Protein AF-A0AAU2X8T0-F1 (afdb_monomer_lite)

Foldseek 3Di:
DDDPDPPQDWDWDWWDWPVWIKIWTWHDDPQWIKIKIAIPDFDWWWKWKQDPVGTDIWTADRRRITIDTGHGFFWIKIWTQDPVRDIIITDIDTD

pLDDT: mean 91.08, std 12.85, range [38.66, 98.62]

Sequence (95 aa):
MSRWAVGDAPHVLTFDAPTLTVVVEVYPLGPRRRILGQLTVPRRVCLEVRHAEGVRTVLTDGLGRFTMTDLPSGLIGFVAYTASGRRDATHWTAI

Secondary structure (DSSP, 8-state):
-----TTSS-EEEEEEETTEEEEEEEEEETTEEEEEEEESS----EEEEEETTEEEEEE--TTSEEEEEEEESSEEEEEEEPTTS-EEEPPPEE-

Structure (mmCIF, N/CA/C/O backbone):
data_AF-A0AAU2X8T0-F1
#
_entry.id   AF-A0AAU2X8T0-F1
#
loop_
_atom_site.group_PDB
_atom_site.id
_atom_site.type_symbol
_atom_site.label_atom_id
_atom_site.label_alt_id
_atom_site.label_comp_id
_atom_site.label_asym_id
_atom_site.label_entity_id
_atom_site.label_seq_id
_atom_site.pdbx_PDB_ins_code
_atom_site.Cartn_x
_atom_site.Cartn_y
_atom_site.Cartn_z
_atom_site.occupancy
_atom_site.B_iso_or_equiv
_atom_site.auth_seq_id
_atom_site.auth_comp_id
_atom_site.auth_asym_id
_atom_site.auth_atom_id
_atom_site.pdbx_PDB_model_num
ATOM 1 N N . MET A 1 1 ? 28.974 8.190 -19.723 1.00 38.66 1 MET A N 1
ATOM 2 C CA . MET A 1 1 ? 28.364 8.860 -18.555 1.00 38.66 1 MET A CA 1
ATOM 3 C C . MET A 1 1 ? 26.900 8.453 -18.515 1.00 38.66 1 MET A C 1
ATOM 5 O O . MET A 1 1 ? 26.123 8.929 -19.333 1.00 38.66 1 MET A O 1
ATOM 9 N N . SER A 1 2 ? 26.554 7.467 -17.688 1.00 43.47 2 SER A N 1
ATOM 10 C CA . SER A 1 2 ? 25.209 6.887 -17.675 1.00 43.47 2 SER A CA 1
ATOM 11 C C . SER A 1 2 ? 24.258 7.790 -16.899 1.00 43.47 2 SER A C 1
ATOM 13 O O . SER A 1 2 ? 24.415 8.011 -15.705 1.00 43.47 2 SER A O 1
ATOM 15 N N . ARG A 1 3 ? 23.294 8.339 -17.631 1.00 50.00 3 ARG A N 1
ATOM 16 C CA . ARG A 1 3 ? 22.140 9.091 -17.144 1.00 50.00 3 ARG A CA 1
ATOM 17 C C . ARG A 1 3 ? 21.267 8.148 -16.315 1.00 50.00 3 ARG A C 1
ATOM 19 O O . ARG A 1 3 ? 20.649 7.257 -16.891 1.00 50.00 3 ARG A O 1
ATOM 26 N N . TRP A 1 4 ? 21.221 8.328 -14.997 1.00 51.00 4 TRP A N 1
ATOM 27 C CA . TRP A 1 4 ? 20.186 7.708 -14.169 1.00 51.00 4 TRP A CA 1
ATOM 28 C C . TRP A 1 4 ? 18.826 8.147 -14.713 1.00 51.00 4 TRP A C 1
ATOM 30 O O . TRP A 1 4 ? 18.525 9.342 -14.766 1.00 51.00 4 TRP A O 1
ATOM 40 N N . ALA A 1 5 ? 18.022 7.198 -15.187 1.00 56.34 5 ALA A N 1
ATOM 41 C CA . ALA A 1 5 ? 16.616 7.470 -15.411 1.00 56.34 5 ALA A CA 1
ATOM 42 C C . ALA A 1 5 ? 16.002 7.734 -14.032 1.00 56.34 5 ALA A C 1
ATOM 44 O O . ALA A 1 5 ? 16.134 6.914 -13.129 1.00 56.34 5 ALA A O 1
ATOM 45 N N . VAL A 1 6 ? 15.340 8.877 -13.865 1.00 57.50 6 VAL A N 1
ATOM 46 C CA . VAL A 1 6 ? 14.723 9.338 -12.605 1.00 57.50 6 VAL A CA 1
ATOM 47 C C . VAL A 1 6 ? 13.722 8.317 -12.008 1.00 57.50 6 VAL A C 1
ATOM 49 O O . VAL A 1 6 ? 13.315 8.459 -10.864 1.00 57.50 6 VAL A O 1
ATOM 52 N N . GLY A 1 7 ? 13.370 7.251 -12.737 1.00 61.41 7 GLY A N 1
ATOM 53 C CA . GLY A 1 7 ? 12.478 6.173 -12.300 1.00 61.41 7 GLY A CA 1
ATOM 54 C C . GLY A 1 7 ? 13.137 4.886 -11.780 1.00 61.41 7 GLY A C 1
ATOM 55 O O . GLY A 1 7 ? 12.417 3.900 -11.664 1.00 61.41 7 GLY A O 1
ATOM 56 N N . ASP A 1 8 ? 14.451 4.850 -11.515 1.00 73.00 8 ASP A N 1
ATOM 57 C CA . ASP A 1 8 ? 15.163 3.613 -11.110 1.00 73.00 8 ASP A CA 1
ATOM 58 C C . ASP A 1 8 ? 15.623 3.588 -9.636 1.00 73.00 8 ASP A C 1
ATOM 60 O O . ASP A 1 8 ? 16.106 2.575 -9.136 1.00 73.00 8 ASP A O 1
ATOM 64 N N . ALA A 1 9 ? 15.444 4.692 -8.904 1.00 86.69 9 ALA A N 1
ATOM 65 C CA . ALA A 1 9 ? 15.725 4.745 -7.471 1.00 86.69 9 ALA A CA 1
ATOM 66 C C . ALA A 1 9 ? 14.484 4.364 -6.643 1.00 86.69 9 ALA A C 1
ATOM 68 O O . ALA A 1 9 ? 13.362 4.736 -7.017 1.00 86.69 9 ALA A O 1
ATOM 69 N N . PRO A 1 10 ? 14.663 3.679 -5.497 1.00 93.12 10 PRO A N 1
ATOM 70 C CA . PRO A 1 10 ? 13.583 3.500 -4.544 1.00 93.12 10 PRO A CA 1
ATOM 71 C C . PRO A 1 10 ? 13.019 4.846 -4.089 1.00 93.12 10 PRO A C 1
ATOM 73 O O . PRO A 1 10 ? 13.769 5.799 -3.864 1.00 93.12 10 PRO A O 1
ATOM 76 N N . HIS A 1 11 ? 11.700 4.929 -3.959 1.00 95.31 11 HIS A N 1
ATOM 77 C CA . HIS A 1 11 ? 11.025 6.138 -3.493 1.00 95.31 11 HIS A CA 1
ATOM 78 C C . HIS A 1 11 ? 9.870 5.799 -2.557 1.00 95.31 11 HIS A C 1
ATOM 80 O O . HIS A 1 11 ? 9.275 4.724 -2.634 1.00 95.31 11 HIS A O 1
ATOM 86 N N . VAL A 1 12 ? 9.564 6.728 -1.653 1.00 97.56 12 VAL A N 1
ATOM 87 C CA . VAL A 1 12 ? 8.506 6.565 -0.655 1.00 97.56 12 VAL A CA 1
ATOM 88 C C . VAL A 1 12 ? 7.265 7.330 -1.088 1.00 97.56 12 VAL A C 1
ATOM 90 O O . VAL A 1 12 ? 7.352 8.485 -1.502 1.00 97.56 12 VAL A O 1
ATOM 93 N N . LEU A 1 13 ? 6.109 6.686 -0.958 1.00 97.94 13 LEU A N 1
ATOM 94 C CA . LEU A 1 13 ? 4.798 7.275 -1.195 1.00 97.94 13 LEU A CA 1
ATOM 95 C C . LEU A 1 13 ? 3.897 7.060 0.015 1.00 97.94 13 LEU A C 1
ATOM 97 O O . LEU A 1 13 ? 3.941 6.014 0.666 1.00 97.94 13 LEU A O 1
ATOM 101 N N . THR A 1 14 ? 3.030 8.036 0.256 1.00 98.06 14 THR A N 1
ATOM 102 C CA . THR A 1 14 ? 1.977 7.958 1.266 1.00 98.06 14 THR A CA 1
ATOM 103 C C . THR A 1 14 ? 0.625 7.942 0.569 1.00 98.06 14 THR A C 1
ATOM 105 O O . THR A 1 14 ? 0.372 8.725 -0.345 1.00 98.06 14 THR A O 1
ATOM 108 N N . PHE A 1 15 ? -0.235 7.028 1.000 1.00 98.06 15 PHE A N 1
ATOM 109 C CA . PHE A 1 15 ? -1.605 6.887 0.543 1.00 98.06 15 PHE A CA 1
ATOM 110 C C . PHE A 1 15 ? -2.533 7.104 1.728 1.00 98.06 15 PHE A C 1
ATOM 112 O O . PHE A 1 15 ? -2.434 6.387 2.725 1.00 98.06 15 PHE A O 1
ATOM 119 N N . ASP A 1 16 ? -3.466 8.036 1.590 1.00 95.88 16 ASP A N 1
ATOM 120 C CA . ASP A 1 16 ? -4.410 8.381 2.646 1.00 95.88 16 ASP A CA 1
ATOM 121 C C . ASP A 1 16 ? -5.843 7.995 2.272 1.00 95.88 16 ASP A C 1
ATOM 123 O O . ASP A 1 16 ? -6.272 8.099 1.119 1.00 95.88 16 ASP A O 1
ATOM 127 N N . ALA A 1 17 ? -6.574 7.545 3.285 1.00 92.56 17 ALA A N 1
ATOM 128 C CA . ALA A 1 17 ? -8.008 7.317 3.307 1.00 92.56 17 ALA A CA 1
ATOM 129 C C . ALA A 1 17 ? -8.547 7.736 4.693 1.00 92.56 17 ALA A C 1
ATOM 131 O O . ALA A 1 17 ? -7.775 7.804 5.654 1.00 92.56 17 ALA A O 1
ATOM 132 N N . PRO A 1 18 ? -9.855 8.008 4.843 1.00 90.06 18 PRO A N 1
ATOM 133 C CA . PRO A 1 18 ? -10.441 8.485 6.099 1.00 90.06 18 PRO A CA 1
ATOM 134 C C . PRO A 1 18 ? -10.044 7.740 7.385 1.00 90.06 18 PRO A C 1
ATOM 136 O O . PRO A 1 18 ? -10.014 8.350 8.451 1.00 90.06 18 PRO A O 1
ATOM 139 N N . THR A 1 19 ? -9.780 6.431 7.330 1.00 86.62 19 THR A N 1
ATOM 140 C CA . THR A 1 19 ? -9.440 5.606 8.506 1.00 86.62 19 THR A CA 1
ATOM 141 C C . THR A 1 19 ? -8.167 4.773 8.342 1.00 86.62 19 THR A C 1
ATOM 143 O O . THR A 1 19 ? -7.904 3.854 9.137 1.00 86.62 19 THR A O 1
ATOM 146 N N . LEU A 1 20 ? -7.368 5.077 7.318 1.00 90.00 20 LEU A N 1
ATOM 147 C CA . LEU A 1 20 ? -6.149 4.356 6.989 1.00 90.00 20 LEU A CA 1
ATOM 148 C C . LEU A 1 20 ? -5.140 5.255 6.272 1.00 90.00 20 LEU A C 1
ATOM 150 O O . LEU A 1 20 ? -5.454 5.828 5.237 1.00 90.00 20 LEU A O 1
ATOM 154 N N . THR A 1 21 ? -3.897 5.237 6.745 1.00 96.50 21 THR A N 1
ATOM 155 C CA . THR A 1 21 ? -2.742 5.710 5.974 1.00 96.50 21 THR A CA 1
ATOM 156 C C . THR A 1 21 ? -1.807 4.535 5.708 1.00 96.50 21 THR A C 1
ATOM 158 O O . THR A 1 21 ? -1.494 3.760 6.620 1.00 96.50 21 THR A O 1
ATOM 161 N N . VAL A 1 22 ? -1.368 4.403 4.458 1.00 97.88 22 VAL A N 1
ATOM 162 C CA . VAL A 1 22 ? -0.405 3.399 3.996 1.00 97.88 22 VAL A CA 1
ATOM 163 C C . VAL A 1 22 ? 0.838 4.121 3.496 1.00 97.88 22 VAL A C 1
ATOM 165 O O . VAL A 1 22 ? 0.755 4.935 2.582 1.00 97.88 22 VAL A O 1
ATOM 168 N N . VAL A 1 23 ? 1.994 3.806 4.067 1.00 98.44 23 VAL A N 1
ATOM 169 C CA . VAL A 1 23 ? 3.293 4.254 3.557 1.00 98.44 23 VAL A CA 1
ATOM 170 C C . VAL A 1 23 ? 3.916 3.093 2.804 1.00 98.44 23 VAL A C 1
ATOM 172 O O . VAL A 1 23 ? 3.946 1.975 3.318 1.00 98.44 23 VAL A O 1
ATOM 175 N N . VAL A 1 24 ? 4.401 3.337 1.591 1.00 98.44 24 VAL A N 1
ATOM 176 C CA . VAL A 1 24 ? 5.082 2.319 0.791 1.00 98.44 24 VAL A CA 1
ATOM 177 C C . VAL A 1 24 ? 6.421 2.830 0.303 1.00 98.44 24 VAL A C 1
ATOM 179 O O . VAL A 1 24 ? 6.538 3.961 -0.155 1.00 98.44 24 VAL A O 1
ATOM 182 N N . GLU A 1 25 ? 7.421 1.967 0.367 1.00 98.44 25 GLU A N 1
ATOM 183 C CA . GLU A 1 25 ? 8.659 2.123 -0.375 1.00 98.44 25 GLU A CA 1
ATOM 184 C C . GLU A 1 25 ? 8.556 1.298 -1.657 1.00 98.44 25 GLU A C 1
ATOM 186 O O . GLU A 1 25 ? 8.310 0.086 -1.624 1.00 98.44 25 GLU A O 1
ATOM 191 N N . VAL A 1 26 ? 8.701 1.971 -2.792 1.00 97.88 26 VAL A N 1
ATOM 192 C CA . VAL A 1 26 ? 8.569 1.403 -4.130 1.00 97.88 26 VAL A CA 1
ATOM 193 C C . VAL A 1 26 ? 9.953 1.162 -4.703 1.00 97.88 26 VAL A C 1
ATOM 195 O O . VAL A 1 26 ? 10.742 2.089 -4.830 1.00 97.88 26 VAL A O 1
ATOM 198 N N . TYR A 1 27 ? 10.217 -0.075 -5.104 1.00 96.88 27 TYR A N 1
ATOM 199 C CA . TYR A 1 27 ? 11.452 -0.508 -5.742 1.00 96.88 27 TYR A CA 1
ATOM 200 C C . TYR A 1 27 ? 11.186 -0.797 -7.227 1.00 96.88 27 TYR A C 1
ATOM 202 O O . TYR A 1 27 ? 10.409 -1.716 -7.540 1.00 96.88 27 TYR A O 1
ATOM 210 N N . PRO A 1 28 ? 11.811 -0.044 -8.148 1.00 94.38 28 PRO A N 1
ATOM 211 C CA . PRO A 1 28 ? 11.753 -0.316 -9.580 1.00 94.38 28 PRO A CA 1
ATOM 212 C C . PRO A 1 28 ? 12.367 -1.677 -9.934 1.00 94.38 28 PRO A C 1
ATOM 214 O O . PRO A 1 28 ? 13.428 -2.042 -9.437 1.00 94.38 28 PRO A O 1
ATOM 217 N N . LEU A 1 29 ? 11.682 -2.444 -10.788 1.00 90.88 29 LEU A N 1
ATOM 218 C CA . LEU A 1 29 ? 12.124 -3.736 -11.328 1.00 90.88 29 LEU A CA 1
ATOM 219 C C . LEU A 1 29 ? 11.711 -3.827 -12.811 1.00 90.88 29 LEU A C 1
ATOM 221 O O . LEU A 1 29 ? 10.818 -4.590 -13.186 1.00 90.88 29 LEU A O 1
ATOM 225 N N . GLY A 1 30 ? 12.303 -2.984 -13.664 1.00 89.50 30 GLY A N 1
ATOM 226 C CA . GLY A 1 30 ? 11.907 -2.867 -15.074 1.00 89.50 30 GLY A CA 1
ATOM 227 C C . GL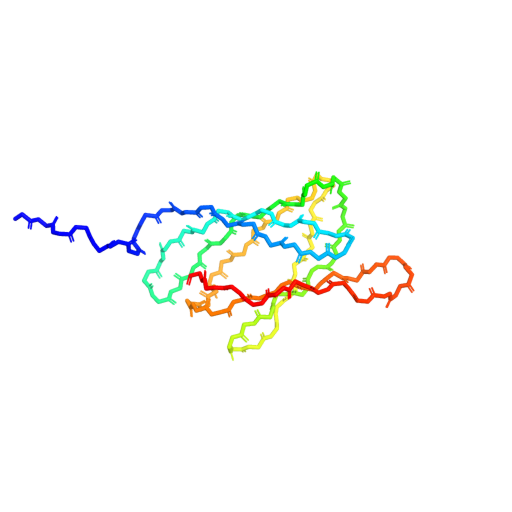Y A 1 30 ? 10.444 -2.401 -15.221 1.00 89.50 30 GLY A C 1
ATOM 228 O O . GLY A 1 30 ? 10.100 -1.345 -14.684 1.00 89.50 30 GLY A O 1
ATOM 229 N N . PRO A 1 31 ? 9.555 -3.149 -15.910 1.00 91.19 31 PRO A N 1
ATOM 230 C CA . PRO A 1 31 ? 8.127 -2.813 -16.007 1.00 91.19 31 PRO A CA 1
ATOM 231 C C . PRO A 1 31 ? 7.332 -3.175 -14.741 1.00 91.19 31 PRO A C 1
ATOM 233 O O . PRO A 1 31 ? 6.138 -2.887 -14.645 1.00 91.19 31 PRO A O 1
ATOM 236 N N . ARG A 1 32 ? 7.978 -3.837 -13.776 1.00 95.25 32 ARG A N 1
ATOM 237 C CA . ARG A 1 32 ? 7.369 -4.279 -12.527 1.00 95.25 32 ARG A CA 1
ATOM 238 C C . ARG A 1 32 ? 7.870 -3.454 -11.349 1.00 95.25 32 ARG A C 1
ATOM 240 O O . ARG A 1 32 ? 8.856 -2.717 -11.439 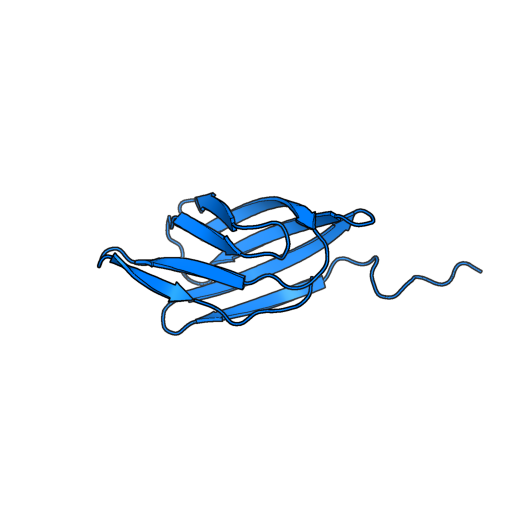1.00 95.25 32 ARG A O 1
ATOM 247 N N . ARG A 1 33 ? 7.167 -3.572 -10.231 1.00 96.38 33 ARG A N 1
ATOM 248 C CA . ARG A 1 33 ? 7.485 -2.943 -8.953 1.00 96.38 33 ARG A CA 1
ATOM 249 C C . ARG A 1 33 ? 7.440 -3.980 -7.847 1.00 96.38 33 ARG A C 1
ATOM 251 O O . ARG A 1 33 ? 6.582 -4.868 -7.830 1.00 96.38 33 ARG A O 1
ATOM 258 N N . ARG A 1 34 ? 8.355 -3.835 -6.896 1.00 97.50 34 ARG A N 1
ATOM 259 C CA . ARG A 1 34 ? 8.213 -4.402 -5.556 1.00 97.50 34 ARG A CA 1
ATOM 260 C C . ARG A 1 34 ? 7.854 -3.262 -4.619 1.00 97.50 34 ARG A C 1
ATOM 262 O O . ARG A 1 34 ? 8.481 -2.213 -4.682 1.00 97.50 34 ARG A O 1
ATOM 269 N N . ILE A 1 35 ? 6.880 -3.474 -3.745 1.00 97.81 35 ILE A N 1
ATOM 270 C CA . ILE A 1 35 ? 6.552 -2.519 -2.689 1.00 97.81 35 ILE A CA 1
ATOM 271 C C . ILE A 1 35 ? 6.741 -3.164 -1.321 1.00 97.81 35 ILE A C 1
ATOM 273 O O . ILE A 1 35 ? 6.336 -4.310 -1.094 1.00 97.81 35 ILE A O 1
ATOM 277 N N . LEU A 1 36 ? 7.365 -2.417 -0.418 1.00 98.50 36 LEU A N 1
ATOM 278 C CA . LEU A 1 36 ? 7.371 -2.687 1.014 1.00 98.50 36 LEU A CA 1
ATOM 279 C C . LEU A 1 36 ? 6.421 -1.687 1.653 1.00 98.50 36 LEU A C 1
ATOM 281 O O . LEU A 1 36 ? 6.630 -0.486 1.529 1.00 98.50 36 LEU A O 1
ATOM 285 N N . GLY A 1 37 ? 5.354 -2.171 2.277 1.00 98.31 37 GLY A N 1
ATOM 286 C CA . GLY A 1 37 ? 4.297 -1.315 2.794 1.00 98.31 37 GLY A CA 1
ATOM 287 C C . GLY A 1 37 ? 4.132 -1.423 4.299 1.00 98.31 37 GLY A C 1
ATOM 288 O O . GLY A 1 37 ? 4.383 -2.475 4.890 1.00 98.31 37 GLY A O 1
ATOM 289 N N . GLN A 1 38 ? 3.675 -0.338 4.914 1.00 98.44 38 GLN A N 1
ATOM 290 C CA . GLN A 1 38 ? 3.329 -0.287 6.325 1.00 98.44 38 GLN A CA 1
ATOM 291 C C . GLN A 1 38 ? 2.109 0.613 6.552 1.00 98.44 38 GLN A C 1
ATOM 293 O O . GLN A 1 38 ? 2.028 1.722 6.026 1.00 98.44 38 GLN A O 1
ATOM 298 N N . LEU A 1 39 ? 1.168 0.151 7.372 1.00 97.19 39 LEU A N 1
ATOM 299 C CA . LEU A 1 39 ? 0.119 1.001 7.929 1.00 97.19 39 LEU A CA 1
ATOM 300 C C . LEU A 1 39 ? 0.699 1.900 9.028 1.00 97.19 39 LEU A C 1
ATOM 302 O O . LEU A 1 39 ? 1.510 1.453 9.837 1.00 97.19 39 LEU A O 1
ATOM 306 N N . THR A 1 40 ? 0.240 3.144 9.130 1.00 96.19 40 THR A N 1
ATOM 307 C CA . THR A 1 40 ? 0.659 4.026 10.240 1.00 96.19 40 THR A CA 1
ATOM 308 C C . THR A 1 40 ? 0.135 3.557 11.599 1.00 96.19 40 THR A C 1
ATOM 310 O O . THR A 1 40 ? 0.759 3.812 12.625 1.00 96.19 40 THR A O 1
ATOM 313 N N . VAL A 1 41 ? -0.986 2.828 11.608 1.00 93.88 41 VAL A N 1
ATOM 314 C CA . VAL A 1 41 ? -1.562 2.194 12.799 1.00 93.88 41 VAL A CA 1
ATOM 315 C C . VAL A 1 41 ? -1.258 0.689 12.770 1.00 93.88 41 VAL A C 1
ATOM 317 O O . VAL A 1 41 ? -1.700 0.018 11.833 1.00 93.88 41 VAL A O 1
ATOM 320 N N . PRO A 1 42 ? -0.569 0.128 13.783 1.00 95.00 42 PRO A N 1
ATOM 321 C CA . PRO A 1 42 ? -0.308 -1.309 13.876 1.00 95.00 42 PRO A CA 1
ATOM 322 C C . PRO A 1 42 ? -1.602 -2.128 13.947 1.00 95.00 42 PRO A C 1
ATOM 324 O O . PRO A 1 42 ? -2.370 -2.006 14.901 1.00 95.00 42 PRO A O 1
ATOM 327 N N . ARG A 1 43 ? -1.865 -2.951 12.926 1.00 93.44 43 ARG A N 1
ATOM 328 C CA . ARG A 1 43 ? -2.978 -3.915 12.898 1.00 93.44 43 ARG A CA 1
ATOM 329 C C . ARG A 1 43 ? -2.857 -4.879 11.720 1.00 93.44 43 ARG A C 1
ATOM 331 O O . ARG A 1 43 ? -2.345 -4.508 10.665 1.00 93.44 43 ARG A O 1
ATOM 338 N N . ARG A 1 44 ? -3.438 -6.075 11.872 1.00 94.44 44 ARG A N 1
ATOM 339 C CA . ARG A 1 44 ? -3.714 -6.989 10.752 1.00 94.44 44 ARG A CA 1
ATOM 340 C C . ARG A 1 44 ? -4.957 -6.523 9.999 1.00 94.44 44 ARG A C 1
ATOM 342 O O . ARG A 1 44 ? -6.020 -6.393 10.601 1.00 94.44 44 ARG A O 1
ATOM 349 N N . VAL A 1 45 ? -4.827 -6.293 8.700 1.00 92.38 45 VAL A N 1
ATOM 350 C CA . VAL A 1 45 ? -5.901 -5.878 7.791 1.00 92.38 45 VAL A CA 1
ATOM 351 C C . VAL A 1 45 ? -5.702 -6.561 6.446 1.00 92.38 45 VAL A C 1
ATOM 353 O O . VAL A 1 45 ? -4.585 -6.666 5.943 1.00 92.38 45 VAL A O 1
ATOM 356 N N . CYS A 1 46 ? -6.807 -7.018 5.864 1.00 93.88 46 CYS A N 1
ATOM 357 C CA . CYS A 1 46 ? -6.855 -7.454 4.478 1.00 93.88 46 CYS A CA 1
ATOM 358 C C . CYS A 1 46 ? -6.941 -6.215 3.573 1.00 93.88 46 CYS A C 1
ATOM 360 O O . CYS A 1 46 ? -7.919 -5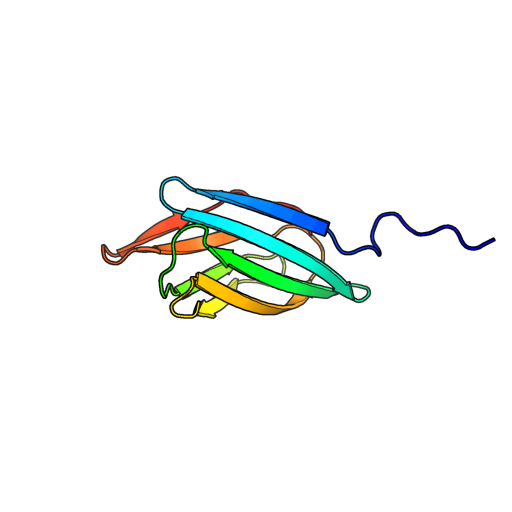.465 3.648 1.00 93.88 46 CYS A O 1
ATOM 362 N N . LEU A 1 47 ? -5.907 -5.989 2.763 1.00 95.75 47 LEU A N 1
ATOM 363 C CA . LEU A 1 47 ? -5.847 -4.912 1.780 1.00 95.75 47 LEU A CA 1
ATOM 364 C C . LEU A 1 47 ? -6.099 -5.471 0.384 1.00 95.75 47 LEU A C 1
ATOM 366 O O . LEU A 1 47 ? -5.419 -6.401 -0.046 1.00 95.75 47 LEU A O 1
ATOM 370 N N . GLU A 1 48 ? -7.019 -4.858 -0.347 1.00 97.38 48 GLU A N 1
ATOM 371 C CA . GLU A 1 48 ? -7.047 -4.932 -1.803 1.00 97.38 48 GLU A CA 1
ATOM 372 C C . GLU A 1 48 ? -6.131 -3.855 -2.376 1.00 97.38 48 GLU A C 1
ATOM 374 O O . GLU A 1 48 ? -6.235 -2.678 -2.037 1.00 97.38 48 GLU A O 1
ATOM 379 N N . VAL A 1 49 ? -5.253 -4.259 -3.280 1.00 97.62 49 VAL A N 1
ATOM 380 C CA . VAL A 1 49 ? -4.402 -3.386 -4.076 1.00 97.62 49 VAL A CA 1
ATOM 381 C C . VAL A 1 49 ? -4.934 -3.423 -5.492 1.00 97.62 49 VAL A C 1
ATOM 383 O O . VAL A 1 49 ? -4.852 -4.438 -6.184 1.00 97.62 49 VAL A O 1
ATOM 386 N N . ARG A 1 50 ? -5.540 -2.311 -5.891 1.00 98.06 50 ARG A N 1
ATOM 387 C CA . ARG A 1 50 ? -6.117 -2.102 -7.214 1.00 98.06 50 ARG A CA 1
ATOM 388 C C . ARG A 1 50 ? -5.028 -1.566 -8.133 1.00 98.06 50 ARG A C 1
ATOM 390 O O . ARG A 1 50 ? -4.278 -0.682 -7.727 1.00 98.06 50 ARG A O 1
ATOM 397 N N . HIS A 1 51 ? -4.957 -2.083 -9.351 1.00 97.50 51 HIS A N 1
ATOM 398 C CA . HIS A 1 51 ? -4.018 -1.682 -10.398 1.00 97.50 51 HIS A CA 1
ATOM 399 C C . HIS 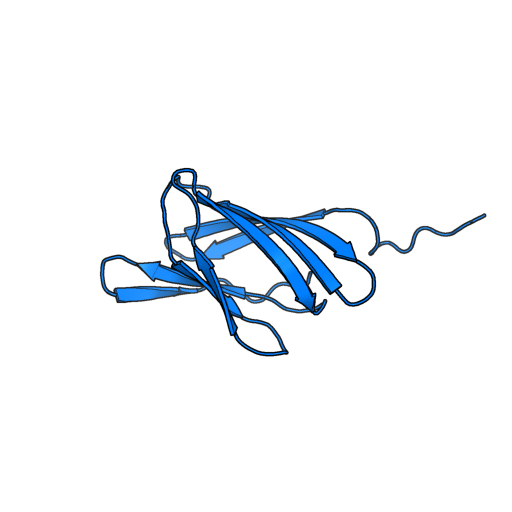A 1 51 ? -4.622 -1.951 -11.786 1.00 97.50 51 HIS A C 1
ATOM 401 O O . HIS A 1 51 ? -5.692 -2.545 -11.901 1.00 97.50 51 HIS A O 1
ATOM 407 N N . ALA A 1 52 ? -3.945 -1.524 -12.857 1.00 95.75 52 ALA A N 1
ATOM 408 C CA . ALA A 1 52 ? -4.461 -1.659 -14.226 1.00 95.75 52 ALA A CA 1
ATOM 409 C C . ALA A 1 52 ? -4.750 -3.118 -14.636 1.00 95.75 52 ALA A C 1
ATOM 411 O O . ALA A 1 52 ? -5.723 -3.387 -15.330 1.00 95.75 52 ALA A O 1
ATOM 412 N N . GLU A 1 53 ? -3.928 -4.064 -14.172 1.00 96.81 53 GLU A N 1
ATOM 413 C CA . GLU A 1 53 ? -4.123 -5.503 -14.426 1.00 96.81 53 GLU A CA 1
ATOM 414 C C . GLU A 1 53 ? -5.162 -6.179 -13.495 1.00 96.81 53 GLU A C 1
ATOM 416 O O . GLU A 1 53 ? -5.366 -7.384 -13.602 1.00 96.81 53 GLU A O 1
ATOM 421 N N . GLY A 1 54 ? -5.810 -5.452 -12.572 1.00 97.38 54 GLY A N 1
ATOM 422 C CA . GLY A 1 54 ? -6.858 -5.997 -11.698 1.00 97.38 54 GLY A CA 1
ATOM 423 C C . GLY A 1 54 ? -6.689 -5.677 -10.210 1.00 97.38 54 GLY A C 1
ATOM 424 O O . GLY A 1 54 ? -6.232 -4.601 -9.826 1.00 97.38 54 GLY A O 1
ATOM 425 N N . VAL A 1 55 ? -7.119 -6.611 -9.357 1.00 97.44 55 VAL A N 1
ATOM 426 C CA . VAL A 1 55 ? -7.066 -6.482 -7.894 1.00 97.44 55 VAL A CA 1
ATOM 427 C C . VAL A 1 55 ? -6.281 -7.645 -7.309 1.00 97.44 55 VAL A C 1
ATOM 429 O O . VAL A 1 55 ? -6.536 -8.804 -7.635 1.00 97.44 55 VAL A O 1
ATOM 432 N N . ARG A 1 56 ? -5.350 -7.337 -6.409 1.00 97.00 56 ARG A N 1
ATOM 433 C CA . ARG A 1 56 ? -4.621 -8.324 -5.609 1.00 97.00 56 ARG A CA 1
ATOM 434 C C . ARG A 1 56 ? -4.865 -8.089 -4.133 1.00 97.00 56 ARG A C 1
ATOM 436 O O . ARG A 1 56 ? -5.007 -6.952 -3.704 1.00 97.00 56 ARG A O 1
ATOM 443 N N . THR A 1 57 ? -4.859 -9.155 -3.349 1.00 96.19 57 THR A N 1
ATOM 444 C CA . THR A 1 57 ? -5.056 -9.069 -1.902 1.00 96.19 57 THR A CA 1
ATOM 445 C C . THR A 1 57 ? -3.751 -9.325 -1.161 1.00 96.19 57 THR A C 1
ATOM 447 O O . THR A 1 57 ? -2.988 -10.217 -1.530 1.00 96.19 57 THR A O 1
ATOM 450 N N . VAL A 1 58 ? -3.504 -8.565 -0.096 1.00 96.56 58 VAL A N 1
ATOM 451 C CA . VAL A 1 58 ? -2.398 -8.796 0.835 1.00 96.56 58 VAL A CA 1
ATOM 452 C C . VAL A 1 58 ? -2.878 -8.618 2.274 1.00 96.56 58 VAL A C 1
ATOM 454 O O . VAL A 1 58 ? -3.643 -7.707 2.580 1.00 96.56 58 VAL A O 1
ATOM 457 N N . LEU A 1 59 ? -2.446 -9.511 3.163 1.00 96.12 59 LEU A N 1
ATOM 458 C CA . LEU A 1 59 ? -2.712 -9.407 4.594 1.00 96.12 59 LEU A CA 1
ATOM 459 C C . LEU A 1 59 ? -1.521 -8.729 5.268 1.00 96.12 59 LEU A C 1
ATOM 461 O O . LEU A 1 59 ? -0.387 -9.185 5.114 1.00 96.12 59 LEU A O 1
ATOM 465 N N . THR A 1 60 ? -1.776 -7.671 6.032 1.00 97.00 60 THR A N 1
ATOM 466 C CA . THR A 1 60 ? -0.734 -7.066 6.864 1.00 97.00 60 THR A CA 1
ATOM 467 C C . THR A 1 60 ? -0.439 -7.926 8.093 1.00 97.00 60 THR A C 1
ATOM 469 O O . THR A 1 60 ? -1.314 -8.627 8.614 1.00 97.00 60 THR A O 1
ATOM 472 N N . ASP A 1 61 ? 0.797 -7.872 8.585 1.00 97.56 61 ASP A N 1
ATOM 473 C CA . ASP A 1 61 ? 1.159 -8.470 9.868 1.00 97.56 61 ASP A CA 1
ATOM 474 C C . ASP A 1 61 ? 0.596 -7.665 11.063 1.00 97.56 61 ASP A C 1
ATOM 476 O O . ASP A 1 61 ? -0.134 -6.685 10.904 1.00 97.56 61 ASP A O 1
ATOM 480 N N . GLY A 1 62 ? 0.903 -8.091 12.294 1.00 96.31 62 GLY A N 1
ATOM 481 C CA . GLY A 1 62 ? 0.437 -7.402 13.508 1.00 96.31 62 GLY A CA 1
ATOM 482 C C . GLY A 1 62 ? 0.961 -5.970 13.662 1.00 96.31 62 GLY A C 1
ATOM 483 O O . GLY A 1 62 ? 0.350 -5.177 14.372 1.00 96.31 62 GLY A O 1
ATOM 484 N N . LEU A 1 63 ? 2.051 -5.631 12.973 1.00 97.69 63 LEU A N 1
ATOM 485 C CA . LEU A 1 63 ? 2.645 -4.297 12.943 1.00 97.69 63 LEU A CA 1
ATOM 486 C C . LEU A 1 63 ? 2.152 -3.471 11.746 1.00 97.69 63 LEU A C 1
ATOM 488 O O . LEU A 1 63 ? 2.620 -2.355 11.543 1.00 97.69 63 LEU A O 1
ATOM 492 N N . GLY A 1 64 ? 1.206 -3.993 10.959 1.00 97.25 64 GLY A N 1
ATOM 493 C CA 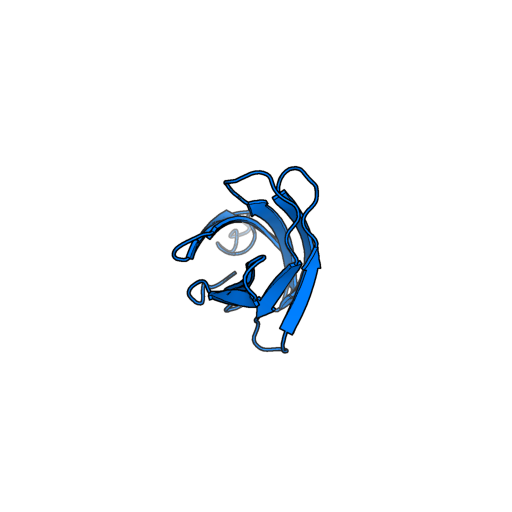. GLY A 1 64 ? 0.691 -3.322 9.771 1.00 97.25 64 GLY A CA 1
ATOM 494 C C . GLY A 1 64 ? 1.613 -3.415 8.555 1.00 97.25 64 GLY A C 1
ATOM 495 O O . GLY A 1 64 ? 1.392 -2.690 7.590 1.00 97.25 64 GLY A O 1
ATOM 496 N N . ARG A 1 65 ? 2.637 -4.273 8.564 1.00 98.62 65 ARG A N 1
ATOM 497 C CA . ARG A 1 65 ? 3.595 -4.401 7.458 1.00 98.62 65 ARG A CA 1
ATOM 498 C C . ARG A 1 65 ? 3.122 -5.404 6.421 1.00 98.62 65 ARG A C 1
ATOM 500 O O . ARG A 1 65 ? 2.457 -6.385 6.750 1.00 98.62 65 ARG A O 1
ATOM 507 N N . PHE A 1 66 ? 3.504 -5.182 5.171 1.00 98.38 66 PHE A N 1
ATOM 508 C CA . PHE A 1 66 ? 3.260 -6.106 4.073 1.00 98.38 66 PHE A CA 1
ATOM 509 C C . PHE A 1 66 ? 4.311 -5.960 2.971 1.00 98.38 66 PHE A C 1
ATOM 511 O O . PHE A 1 66 ? 5.094 -5.012 2.925 1.00 98.38 66 PHE A O 1
ATOM 518 N N . THR A 1 67 ? 4.344 -6.924 2.058 1.00 98.38 67 THR A N 1
ATOM 519 C CA . THR A 1 67 ? 5.195 -6.885 0.869 1.00 98.38 67 THR A CA 1
ATOM 520 C C . THR A 1 67 ? 4.397 -7.373 -0.323 1.00 98.38 67 THR A C 1
ATOM 522 O O . THR A 1 67 ? 3.662 -8.353 -0.219 1.00 98.38 67 THR A O 1
ATOM 525 N N . MET A 1 68 ? 4.567 -6.709 -1.462 1.00 97.69 68 MET A N 1
ATOM 526 C CA . MET A 1 68 ? 4.080 -7.206 -2.742 1.00 97.69 68 MET A CA 1
ATOM 527 C C . MET A 1 68 ? 5.183 -7.129 -3.784 1.00 97.69 68 MET A C 1
ATOM 529 O O . MET A 1 68 ? 5.959 -6.177 -3.835 1.00 97.69 68 MET A O 1
ATOM 533 N N . THR A 1 69 ? 5.238 -8.150 -4.621 1.00 96.75 69 THR A N 1
ATOM 534 C CA . THR A 1 69 ? 6.160 -8.267 -5.747 1.00 96.75 69 THR A CA 1
ATOM 535 C C . THR A 1 69 ? 5.360 -8.380 -7.032 1.00 96.75 69 THR A C 1
ATOM 537 O O . THR A 1 69 ? 4.184 -8.754 -6.998 1.00 96.75 69 THR A O 1
ATOM 540 N N . ASP A 1 70 ? 6.004 -8.080 -8.158 1.00 95.38 70 ASP A N 1
ATOM 541 C CA . ASP A 1 70 ? 5.412 -8.232 -9.489 1.00 95.38 70 ASP A CA 1
ATOM 542 C C . ASP A 1 70 ? 4.140 -7.384 -9.688 1.00 95.38 70 ASP A C 1
ATOM 544 O O . ASP A 1 70 ? 3.143 -7.824 -10.253 1.00 95.38 70 ASP A O 1
ATOM 548 N N . LEU A 1 71 ? 4.137 -6.153 -9.166 1.00 96.44 71 LEU A N 1
ATOM 549 C CA . LEU A 1 71 ? 3.096 -5.174 -9.491 1.00 96.44 71 LEU A CA 1
ATOM 550 C C . LEU A 1 71 ? 3.431 -4.492 -10.820 1.00 96.44 71 LEU A C 1
ATOM 552 O O . LEU A 1 71 ? 4.599 -4.165 -11.026 1.00 96.44 71 LEU A O 1
ATOM 556 N N . PRO A 1 72 ? 2.465 -4.256 -11.722 1.00 96.12 72 PRO A N 1
ATOM 557 C CA . PRO A 1 72 ? 2.718 -3.414 -12.887 1.00 96.12 72 PRO A CA 1
ATOM 558 C C . PRO A 1 72 ? 3.083 -1.992 -12.440 1.00 96.12 72 PRO A C 1
ATOM 560 O O . PRO A 1 72 ? 2.524 -1.479 -11.470 1.00 96.12 72 PRO A O 1
ATOM 563 N N . SER A 1 73 ? 4.004 -1.346 -13.155 1.00 94.81 73 SER A N 1
ATOM 564 C CA . SER A 1 73 ? 4.198 0.103 -13.034 1.00 94.81 73 SER A CA 1
ATOM 565 C C . SER A 1 73 ? 2.918 0.859 -13.399 1.00 94.81 73 SER A C 1
ATOM 567 O O . SER A 1 73 ? 2.176 0.411 -14.277 1.00 94.81 73 SER A O 1
ATOM 569 N N . GLY A 1 74 ? 2.694 2.030 -12.805 1.00 95.50 74 GLY A N 1
ATOM 570 C CA . GLY A 1 74 ? 1.530 2.868 -13.099 1.00 95.50 74 GLY A CA 1
ATOM 571 C C . GLY A 1 74 ? 0.661 3.120 -11.873 1.00 95.50 74 GLY A C 1
ATOM 572 O O . GLY A 1 74 ? 1.156 3.148 -10.754 1.00 95.50 74 GLY A O 1
ATOM 573 N N . LEU A 1 75 ? -0.632 3.372 -12.078 1.00 97.75 75 LEU A N 1
ATOM 574 C CA . LEU A 1 75 ? -1.527 3.752 -10.985 1.00 97.75 75 LEU A CA 1
ATOM 575 C C . LEU A 1 75 ? -1.895 2.550 -10.111 1.00 97.75 75 LEU A C 1
ATOM 577 O O . LEU A 1 75 ? -2.400 1.543 -10.615 1.00 97.75 75 LEU A O 1
ATOM 581 N N . ILE A 1 76 ? -1.735 2.710 -8.798 1.00 98.25 76 ILE A N 1
ATOM 582 C CA . ILE A 1 76 ? -2.290 1.803 -7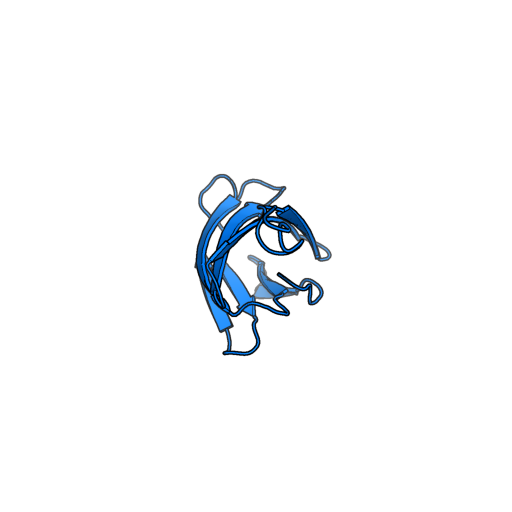.793 1.00 98.25 76 ILE A CA 1
ATOM 583 C C . ILE A 1 76 ? -3.150 2.549 -6.777 1.00 98.25 76 ILE A C 1
ATOM 585 O O . ILE A 1 76 ? -2.998 3.753 -6.580 1.00 98.25 76 ILE A O 1
ATOM 589 N N . GLY A 1 77 ? -4.035 1.826 -6.099 1.00 98.00 77 GLY A N 1
ATOM 590 C CA . GLY A 1 77 ? -4.761 2.327 -4.936 1.00 98.00 77 GLY A CA 1
ATOM 591 C C . GLY A 1 77 ? -5.116 1.198 -3.978 1.00 98.00 77 GLY A C 1
ATOM 592 O O . GLY A 1 77 ? -5.356 0.068 -4.400 1.00 98.00 77 GLY A O 1
ATOM 593 N N . PHE A 1 78 ? -5.195 1.503 -2.688 1.00 97.88 78 PHE A N 1
ATOM 594 C CA . PHE A 1 78 ? -5.522 0.534 -1.647 1.00 97.88 78 PHE A CA 1
ATOM 595 C C . PHE A 1 78 ? -7.004 0.610 -1.278 1.00 97.88 78 PHE A C 1
ATOM 597 O O . PHE A 1 78 ? -7.626 1.672 -1.375 1.00 97.88 78 PHE A O 1
ATOM 604 N N . VAL A 1 79 ? -7.573 -0.519 -0.861 1.00 97.00 79 VAL A N 1
ATOM 605 C CA . VAL A 1 79 ? -8.861 -0.600 -0.167 1.00 97.00 79 VAL A CA 1
ATOM 606 C C . VAL A 1 79 ? -8.692 -1.506 1.041 1.00 97.00 79 VAL A C 1
ATOM 608 O O . VAL A 1 79 ? -8.290 -2.658 0.906 1.00 97.00 79 VAL A O 1
ATOM 611 N N . ALA A 1 80 ? -9.012 -0.996 2.224 1.00 93.50 80 ALA A N 1
ATOM 612 C CA . ALA A 1 80 ? -9.117 -1.809 3.424 1.00 93.50 80 ALA A CA 1
ATOM 613 C C . ALA A 1 80 ? -10.569 -2.170 3.709 1.00 93.50 80 ALA A C 1
ATOM 615 O O . ALA A 1 80 ? -11.466 -1.327 3.624 1.00 93.50 80 ALA A O 1
ATOM 616 N N . TYR A 1 81 ? -10.772 -3.412 4.133 1.00 84.62 81 TYR A N 1
ATOM 617 C CA . TYR A 1 81 ? -12.010 -3.829 4.773 1.00 84.62 81 TYR A CA 1
ATOM 618 C C . TYR A 1 81 ? -11.914 -3.561 6.272 1.00 84.62 81 TYR A C 1
ATOM 620 O O . TYR A 1 81 ? -11.041 -4.095 6.959 1.00 84.62 81 TYR A O 1
ATOM 628 N N . THR A 1 82 ? -12.799 -2.715 6.789 1.00 72.25 82 THR A N 1
ATOM 629 C CA . THR A 1 82 ? -12.905 -2.483 8.230 1.00 72.25 82 THR A CA 1
ATOM 630 C C . THR A 1 82 ? -13.627 -3.650 8.901 1.00 72.25 82 THR A C 1
ATOM 632 O O . THR A 1 82 ? -14.393 -4.377 8.269 1.00 72.25 82 THR A O 1
ATOM 635 N N . ALA A 1 83 ? -13.458 -3.792 10.219 1.00 71.19 83 ALA A N 1
ATOM 636 C CA . ALA A 1 83 ? -14.203 -4.778 11.010 1.00 71.19 83 ALA A CA 1
ATOM 637 C C . ALA A 1 83 ? -15.735 -4.602 10.914 1.00 71.19 83 ALA A C 1
ATOM 639 O O . ALA A 1 83 ? -16.479 -5.556 11.099 1.00 71.19 83 ALA A O 1
ATOM 640 N N . SER A 1 84 ? -16.206 -3.393 10.584 1.00 74.94 84 SER A N 1
ATOM 641 C CA . SER A 1 84 ? -17.621 -3.091 10.336 1.00 74.94 84 SER A CA 1
ATOM 642 C C . SER A 1 84 ? -18.105 -3.439 8.920 1.00 74.94 84 SER A C 1
ATOM 644 O O . SER A 1 84 ? -19.243 -3.131 8.581 1.00 74.94 84 SER A O 1
ATOM 646 N N . GLY A 1 85 ? -17.256 -4.027 8.069 1.00 74.88 85 GLY A N 1
ATOM 647 C CA . GLY A 1 85 ? -17.573 -4.345 6.672 1.00 74.88 85 GLY A CA 1
ATOM 648 C C . GLY A 1 85 ? -17.531 -3.143 5.719 1.00 74.88 85 GLY A C 1
ATOM 649 O O . GLY A 1 85 ? -17.817 -3.288 4.531 1.00 74.88 85 GLY A O 1
ATOM 650 N N . ARG A 1 86 ? -17.154 -1.953 6.205 1.00 81.31 86 ARG A N 1
ATOM 651 C CA . ARG A 1 86 ? -16.981 -0.758 5.371 1.00 81.31 86 ARG A CA 1
ATOM 652 C C . ARG A 1 86 ? -15.688 -0.872 4.565 1.00 81.31 86 ARG A C 1
ATOM 654 O O . ARG A 1 86 ? -14.676 -1.366 5.058 1.00 81.31 86 ARG A O 1
ATOM 661 N N . ARG A 1 87 ? -15.718 -0.371 3.331 1.00 89.88 87 ARG A N 1
ATOM 662 C CA . ARG A 1 87 ? -14.526 -0.207 2.494 1.00 89.88 87 ARG A CA 1
ATOM 663 C C . ARG A 1 87 ? -13.954 1.188 2.698 1.00 89.88 87 ARG A C 1
ATOM 665 O O . ARG A 1 87 ? -14.691 2.165 2.590 1.00 89.88 87 ARG A O 1
ATOM 672 N N . ASP A 1 88 ? -12.664 1.262 2.985 1.00 92.44 88 ASP A N 1
ATOM 673 C CA . ASP A 1 88 ? -11.923 2.516 3.083 1.00 92.44 88 ASP A CA 1
ATOM 674 C C . ASP A 1 88 ? -10.863 2.552 1.983 1.00 92.44 88 ASP A C 1
ATOM 676 O O . ASP A 1 88 ? -9.970 1.703 1.963 1.00 92.44 88 ASP A O 1
ATOM 680 N N . ALA A 1 89 ? -11.017 3.461 1.019 1.00 95.38 89 ALA A N 1
ATOM 681 C CA . ALA A 1 89 ? -10.259 3.456 -0.228 1.00 95.38 89 ALA A CA 1
ATOM 682 C C . ALA A 1 89 ? -9.377 4.697 -0.356 1.00 95.38 89 ALA A C 1
ATOM 684 O O . ALA A 1 89 ? -9.835 5.818 -0.145 1.00 95.38 89 ALA A O 1
ATOM 685 N N . THR A 1 90 ? -8.130 4.491 -0.770 1.00 97.31 90 THR A N 1
ATOM 686 C CA . THR A 1 90 ? -7.205 5.582 -1.085 1.00 97.31 90 THR A CA 1
ATOM 687 C C . THR A 1 90 ? -7.443 6.093 -2.505 1.00 97.31 90 THR A C 1
ATOM 689 O O . THR A 1 90 ? -8.035 5.410 -3.355 1.00 97.31 90 THR A O 1
ATOM 692 N N . HIS A 1 91 ? -6.907 7.275 -2.802 1.00 96.62 91 HIS A N 1
ATOM 693 C CA . HIS A 1 91 ? -6.771 7.734 -4.182 1.00 96.62 91 HIS A CA 1
ATOM 694 C C . HIS A 1 91 ? -5.813 6.837 -4.985 1.00 96.62 91 HIS A C 1
ATOM 696 O O . HIS A 1 91 ? -5.058 6.036 -4.423 1.00 96.62 91 HIS A O 1
ATOM 702 N N . TRP A 1 92 ? -5.892 6.966 -6.310 1.00 97.69 92 TRP A N 1
ATOM 703 C CA . TRP A 1 92 ? -4.962 6.343 -7.244 1.00 97.69 92 TRP A CA 1
ATOM 704 C C . TRP A 1 92 ? -3.679 7.174 -7.341 1.00 97.69 92 TRP A C 1
ATOM 706 O O . TRP A 1 92 ? -3.754 8.375 -7.595 1.00 97.69 92 TRP A O 1
ATOM 716 N N . THR A 1 93 ? -2.523 6.528 -7.209 1.00 97.25 93 THR A N 1
ATOM 717 C CA . THR A 1 93 ? -1.198 7.170 -7.260 1.00 97.25 93 THR A CA 1
ATOM 718 C C . THR A 1 93 ? -0.251 6.340 -8.120 1.00 97.25 93 THR A C 1
ATOM 720 O O . THR A 1 93 ? -0.330 5.112 -8.110 1.00 97.25 93 THR A O 1
ATOM 723 N N . ALA A 1 94 ? 0.631 6.996 -8.878 1.00 96.00 94 ALA A N 1
ATOM 724 C CA . ALA A 1 94 ? 1.606 6.326 -9.737 1.00 96.00 94 ALA A CA 1
ATOM 725 C C . ALA A 1 94 ? 2.778 5.733 -8.935 1.00 96.00 94 ALA A C 1
ATOM 727 O O . ALA A 1 94 ? 3.275 6.390 -8.021 1.00 96.00 94 ALA A O 1
ATOM 728 N N . ILE A 1 95 ? 3.216 4.528 -9.320 1.00 93.00 95 ILE A N 1
ATOM 729 C CA . ILE A 1 95 ? 4.387 3.803 -8.791 1.00 93.00 95 ILE A CA 1
ATOM 730 C C . ILE A 1 95 ? 5.328 3.328 -9.902 1.00 93.00 95 ILE A C 1
ATOM 732 O O . ILE A 1 95 ? 4.867 3.049 -11.038 1.00 93.00 95 ILE A O 1
#

Radius of gyration: 13.7 Å; chains: 1; bounding box: 46×19×32 Å